Protein AF-A0A5A7TP17-F1 (afdb_monomer)

Sequence (148 aa):
MGGSTTPPPPPSPPHSSYSSHFITAFNRLFAAVYAAAILALFYHHILSILRNSSISSSLISLALLVADFILAFMWVAGQSFRMIPVRRREFPEKLKRLAEEDFDFPAVDVFICTTDPDKEPPMSVVNSVLSVGKISVYISDDGGGEVR

Solvent-accessible surface area (backbone atoms only — not comparable to full-atom values): 9272 Å² total; per-residue (Å²): 143,81,83,82,80,74,78,79,78,80,82,76,72,85,60,58,78,57,72,61,63,69,58,50,51,50,49,49,53,54,49,52,55,52,51,52,52,54,51,52,51,50,53,50,32,52,51,50,39,73,69,46,90,48,65,71,61,30,53,52,30,49,53,50,45,51,51,51,50,52,51,50,51,56,49,55,64,54,44,65,67,59,71,63,65,84,43,81,50,85,55,67,70,60,54,50,52,43,58,75,67,73,55,87,56,75,73,48,74,49,75,47,81,48,87,59,74,88,84,57,76,64,66,72,58,48,63,73,56,60,79,63,55,62,66,55,75,49,78,50,75,80,56,91,70,80,89,125

Mean predicted aligned error: 16.0 Å

Secondary structure (DSSP, 8-state):
-----PPPPPPPPS------HHHHHHHHHHHHHHHHHHHHHHHHHHHHHHH---HHHHHHHHHHHHHHHHHHHHHHHHHHHHSS-------HHHHHHHHHTT--PPPEEEEEE-S-TTSS-THHHHHHHGGGS-EEEEEE--------

Foldseek 3Di:
DDDPPDDDDDDDPQKDWDDDPVQLVVLVVVVVVVVVVLVVLLVVLVVQLVPDPDPVSNVVSVVSNVVSVVVVVVVVVVSVCRNDDGDIDGDVVVVVVCQVVVNDDDAAEAEDADQDCPPDPCVVVCVVVVSRDHYHYDYDDPHPDDDD

Organism: Cucumis melo var. makuwa (NCBI:txid1194695)

Radius of gyration: 29.72 Å; Cα contacts (8 Å, |Δi|>4): 90; chains: 1; bounding box: 55×75×82 Å

Structure (mmCIF, N/CA/C/O backbone):
data_AF-A0A5A7TP17-F1
#
_entry.id   AF-A0A5A7TP17-F1
#
loop_
_atom_site.group_PDB
_atom_site.id
_atom_site.type_symbol
_atom_site.label_atom_id
_atom_site.label_alt_id
_atom_site.label_comp_id
_atom_site.label_asym_id
_atom_site.label_entity_id
_atom_site.label_seq_id
_atom_site.pdbx_PDB_ins_code
_atom_site.Cartn_x
_atom_site.Cartn_y
_atom_site.Cartn_z
_atom_site.occupancy
_atom_site.B_iso_or_equiv
_atom_site.auth_seq_id
_atom_site.auth_comp_id
_atom_site.auth_asym_id
_atom_site.auth_atom_id
_atom_site.pdbx_PDB_model_num
ATOM 1 N N . MET A 1 1 ? -20.714 -33.071 54.282 1.00 47.62 1 MET A N 1
ATOM 2 C CA . MET A 1 1 ? -20.865 -31.658 53.870 1.00 47.62 1 MET A CA 1
ATOM 3 C C . MET A 1 1 ? -19.578 -31.246 53.184 1.00 47.62 1 MET A C 1
ATOM 5 O O . MET A 1 1 ? -18.540 -31.279 53.821 1.00 47.62 1 MET A O 1
ATOM 9 N N . GLY A 1 2 ? -19.625 -30.962 51.887 1.00 47.47 2 GLY A N 1
ATOM 10 C CA . GLY A 1 2 ? -18.445 -30.597 51.103 1.00 47.47 2 GLY A CA 1
ATOM 11 C C . GLY A 1 2 ? -18.896 -30.072 49.751 1.00 47.47 2 GLY A C 1
ATOM 12 O O . GLY A 1 2 ? -18.828 -30.786 48.760 1.00 47.47 2 GLY A O 1
ATOM 13 N N . GLY A 1 3 ? -19.479 -28.872 49.745 1.00 49.62 3 GLY A N 1
ATOM 14 C CA . GLY A 1 3 ? -19.865 -28.196 48.512 1.00 49.62 3 GLY A CA 1
ATOM 15 C C . GLY A 1 3 ? -18.608 -27.725 47.795 1.00 49.62 3 GLY A C 1
ATOM 16 O O . GLY A 1 3 ? -17.914 -26.842 48.289 1.00 49.62 3 GLY A O 1
ATOM 17 N N . SER A 1 4 ? -18.295 -28.339 46.657 1.00 48.69 4 SER A N 1
ATOM 18 C CA . SER A 1 4 ? -17.222 -27.898 45.773 1.00 48.69 4 SER A CA 1
ATOM 19 C C . SER A 1 4 ? -17.625 -26.572 45.129 1.00 48.69 4 SER A C 1
ATOM 21 O O . SER A 1 4 ? -18.357 -26.544 44.140 1.00 48.69 4 SER A O 1
ATOM 23 N N . THR A 1 5 ? -17.175 -25.462 45.703 1.00 58.97 5 THR A N 1
ATOM 24 C CA . THR A 1 5 ? -17.287 -24.141 45.087 1.00 58.97 5 THR A CA 1
ATOM 25 C C . THR A 1 5 ? -16.242 -24.030 43.985 1.00 58.97 5 THR A C 1
ATOM 27 O O . THR A 1 5 ? -15.096 -23.655 44.229 1.00 58.97 5 THR A O 1
ATOM 30 N N . THR A 1 6 ? -16.614 -24.403 42.763 1.00 62.69 6 THR A N 1
ATOM 31 C CA . THR A 1 6 ? -15.850 -24.025 41.572 1.00 62.69 6 THR A CA 1
ATOM 32 C C . THR A 1 6 ? -15.910 -22.504 41.417 1.00 62.69 6 THR A C 1
ATOM 34 O O . THR A 1 6 ? -17.017 -21.956 41.425 1.00 62.69 6 THR A O 1
ATOM 37 N N . PRO A 1 7 ? -14.766 -21.807 41.298 1.00 68.19 7 PRO A N 1
ATOM 38 C CA . PRO A 1 7 ? -14.763 -20.371 41.057 1.00 68.19 7 PRO A CA 1
ATOM 39 C C . PRO A 1 7 ? -15.434 -20.056 39.709 1.00 68.19 7 PRO A C 1
ATOM 41 O O . PRO A 1 7 ? -15.361 -20.873 38.784 1.00 68.19 7 PRO A O 1
ATOM 44 N N . PRO A 1 8 ? -16.104 -18.896 39.585 1.00 72.50 8 PRO A N 1
ATOM 45 C CA . PRO A 1 8 ? -16.743 -18.494 38.341 1.00 72.50 8 PRO A CA 1
ATOM 46 C C . PRO A 1 8 ? -15.702 -18.375 37.215 1.00 72.50 8 PRO A C 1
ATOM 48 O O . PRO A 1 8 ? -14.557 -17.986 37.470 1.00 72.50 8 PRO A O 1
ATOM 51 N N . PRO A 1 9 ? -16.073 -18.715 35.967 1.00 72.44 9 PRO A N 1
ATOM 52 C CA . PRO A 1 9 ? -15.170 -18.588 34.834 1.00 72.44 9 PRO A CA 1
ATOM 53 C C . PRO A 1 9 ? -14.737 -17.124 34.654 1.00 72.44 9 PRO A C 1
ATOM 55 O O . PRO A 1 9 ? -15.528 -16.212 34.913 1.00 72.44 9 PRO A O 1
ATOM 58 N N . PRO A 1 10 ? -13.494 -16.880 34.202 1.00 74.50 10 PRO A N 1
ATOM 59 C CA . PRO A 1 10 ? -13.001 -15.529 33.982 1.00 74.50 10 PRO A CA 1
ATOM 60 C C . PRO A 1 10 ? -13.874 -14.786 32.955 1.00 74.50 10 PRO A C 1
ATOM 62 O O . PRO A 1 10 ? -14.354 -15.400 31.994 1.00 74.50 10 PRO A O 1
ATOM 65 N N . PRO A 1 11 ? -14.081 -13.467 33.126 1.00 67.44 11 PRO A N 1
ATOM 66 C CA . PRO A 1 11 ? -14.913 -12.680 32.228 1.00 67.44 11 PRO A CA 1
ATOM 67 C C . PRO A 1 11 ? -14.342 -12.696 30.806 1.00 67.44 11 PRO A C 1
ATOM 69 O O . PRO A 1 11 ? -13.157 -12.450 30.579 1.00 67.44 11 PRO A O 1
ATOM 72 N N . SER A 1 12 ? -15.205 -12.988 29.829 1.00 61.91 12 SER A N 1
ATOM 73 C CA . SER A 1 12 ? -14.848 -12.943 28.409 1.00 61.91 12 SER A CA 1
ATOM 74 C C . SER A 1 12 ? -14.383 -11.532 28.023 1.00 61.91 12 SER A C 1
ATOM 76 O O . SER A 1 12 ? -15.042 -10.576 28.445 1.00 61.91 12 SER A O 1
ATOM 78 N N . PRO A 1 13 ? -13.335 -11.375 27.193 1.00 60.53 13 PRO A N 1
ATOM 79 C CA . PRO A 1 13 ? -12.862 -10.059 26.786 1.00 60.53 13 PRO A CA 1
ATOM 80 C C . PRO A 1 13 ? -14.002 -9.237 26.152 1.00 60.53 13 PRO A C 1
ATOM 82 O O . PRO A 1 13 ? -14.809 -9.788 25.394 1.00 60.53 13 PRO A O 1
ATOM 85 N N . PRO A 1 14 ? -14.080 -7.922 26.435 1.00 56.94 14 PRO A N 1
ATOM 86 C CA . PRO A 1 14 ? -15.157 -7.051 25.951 1.00 56.94 14 PRO A CA 1
ATOM 87 C C . PRO A 1 14 ? -15.147 -6.880 24.427 1.00 56.94 14 PRO A C 1
ATOM 89 O O . PRO A 1 14 ? -16.126 -6.428 23.841 1.00 56.94 14 PRO A O 1
ATOM 92 N N . HIS A 1 15 ? -14.055 -7.277 23.776 1.00 55.62 15 HIS A N 1
ATOM 93 C CA . HIS A 1 15 ? -13.870 -7.189 22.344 1.00 55.62 15 HIS A CA 1
ATOM 94 C C . HIS A 1 15 ? -13.318 -8.512 21.803 1.00 55.62 15 HIS A C 1
ATOM 96 O O . HIS A 1 15 ? -12.287 -9.002 22.266 1.00 55.62 15 HIS A O 1
ATOM 102 N N . SER A 1 16 ? -13.978 -9.079 20.792 1.00 57.25 16 SER A N 1
ATOM 103 C CA . SER A 1 16 ? -13.467 -10.233 20.050 1.00 57.25 16 SER A CA 1
ATOM 104 C C . SER A 1 16 ? -12.968 -9.765 18.687 1.00 57.25 16 SER A C 1
ATOM 106 O O . SER A 1 16 ? -13.758 -9.368 17.828 1.00 57.25 16 SER A O 1
ATOM 108 N N . SER A 1 17 ? -11.657 -9.814 18.476 1.00 57.38 17 SER A N 1
ATOM 109 C CA . SER A 1 17 ? -11.066 -9.592 17.157 1.00 57.38 17 SER A CA 1
ATOM 110 C C . SER A 1 17 ? -11.227 -10.865 16.326 1.00 57.38 17 SER A C 1
ATOM 112 O O . SER A 1 17 ? -10.732 -11.917 16.720 1.00 57.38 17 SER A O 1
ATOM 114 N N . TYR A 1 18 ? -11.905 -10.786 15.180 1.00 62.81 18 TYR A N 1
ATOM 115 C CA . TYR A 1 18 ? -12.009 -11.906 14.239 1.00 62.81 18 TYR A CA 1
ATOM 116 C C . TYR A 1 18 ? -11.288 -11.561 12.938 1.00 62.81 18 TYR A C 1
ATOM 118 O O . TYR A 1 18 ? -11.583 -10.547 12.302 1.00 62.81 18 TYR A O 1
ATOM 126 N N . SER A 1 19 ? -10.358 -12.420 12.521 1.00 62.66 19 SER A N 1
ATOM 127 C CA . SER A 1 19 ? -9.747 -12.337 11.197 1.00 62.66 19 SER A CA 1
ATOM 128 C C . SER A 1 19 ? -10.501 -13.260 10.246 1.00 62.66 19 SER A C 1
ATOM 130 O O . SER A 1 19 ? -10.605 -14.463 10.472 1.00 62.66 19 SER A O 1
ATOM 132 N N . SER A 1 20 ? -11.046 -12.702 9.169 1.00 69.25 20 SER A N 1
ATOM 133 C CA . SER A 1 20 ? -11.719 -13.494 8.141 1.00 69.25 20 SER A CA 1
ATOM 134 C C . SER A 1 20 ? -10.679 -14.221 7.291 1.00 69.25 20 SER A C 1
ATOM 136 O O . SER A 1 20 ? -10.156 -13.642 6.337 1.00 69.25 20 SER A O 1
ATOM 138 N N . HIS A 1 21 ? -10.412 -15.493 7.602 1.00 71.06 21 HIS A N 1
ATOM 139 C CA . HIS A 1 21 ? -9.412 -16.324 6.916 1.00 71.06 21 HIS A CA 1
ATOM 140 C C . HIS A 1 21 ? -9.537 -16.303 5.380 1.00 71.06 21 HIS A C 1
ATOM 142 O O . HIS A 1 21 ? -8.521 -16.234 4.691 1.00 71.06 21 HIS A O 1
ATOM 148 N N . PHE A 1 22 ? -10.761 -16.265 4.838 1.00 73.69 22 PHE A N 1
ATOM 149 C CA . PHE A 1 22 ? -11.015 -16.181 3.392 1.00 73.69 22 PHE A CA 1
ATOM 150 C C . PHE A 1 22 ? -10.488 -14.897 2.739 1.00 73.69 22 PHE A C 1
ATOM 152 O O . PHE A 1 22 ? -9.932 -14.937 1.646 1.00 73.69 22 PHE A O 1
ATOM 159 N N . ILE A 1 23 ? -10.624 -13.755 3.414 1.00 75.50 23 ILE A N 1
ATOM 160 C CA . ILE A 1 23 ? -10.206 -12.453 2.873 1.00 75.50 23 ILE A CA 1
ATOM 161 C C . ILE A 1 23 ? -8.691 -12.340 2.933 1.00 75.50 23 ILE A C 1
ATOM 163 O O . ILE A 1 23 ? -8.060 -11.883 1.986 1.00 75.50 23 ILE A O 1
ATOM 167 N N . THR A 1 24 ? -8.099 -12.831 4.018 1.00 78.69 24 THR A N 1
ATOM 168 C CA . THR A 1 24 ? -6.648 -12.903 4.157 1.00 78.69 24 THR A CA 1
ATOM 169 C C . THR A 1 24 ? -6.037 -13.821 3.095 1.00 78.69 24 THR A C 1
ATOM 171 O O . THR A 1 24 ? -5.023 -13.468 2.500 1.00 78.69 24 THR A O 1
ATOM 174 N N . ALA A 1 25 ? -6.654 -14.973 2.807 1.00 82.50 25 ALA A N 1
ATOM 175 C CA . ALA A 1 25 ? -6.198 -15.881 1.755 1.00 82.50 25 ALA A CA 1
ATOM 176 C C . ALA A 1 25 ? -6.309 -15.252 0.356 1.00 82.50 25 ALA A C 1
ATOM 178 O O . ALA A 1 25 ? -5.351 -15.303 -0.414 1.00 82.50 25 ALA A O 1
ATOM 179 N N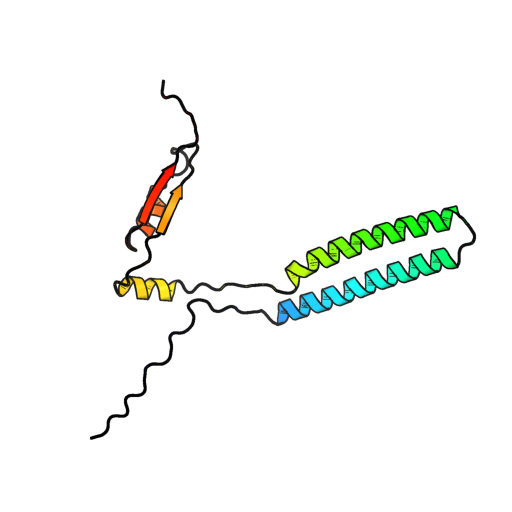 . PHE A 1 26 ? -7.435 -14.599 0.052 1.00 85.19 26 PHE A N 1
ATOM 180 C CA . PHE A 1 26 ? -7.630 -13.896 -1.216 1.00 85.19 26 PHE A CA 1
ATOM 181 C C . PHE A 1 26 ? -6.618 -12.757 -1.407 1.00 85.19 26 PHE A C 1
ATOM 183 O O . PHE A 1 26 ? -5.964 -12.686 -2.446 1.00 85.19 26 PHE A O 1
ATOM 190 N N . ASN A 1 27 ? -6.413 -11.921 -0.384 1.00 85.50 27 ASN A N 1
ATOM 191 C CA . ASN A 1 27 ? -5.429 -10.836 -0.420 1.00 85.50 27 ASN A CA 1
ATOM 192 C C . ASN A 1 27 ? -4.006 -11.366 -0.643 1.00 85.50 27 ASN A C 1
ATOM 194 O O . ASN A 1 27 ? -3.248 -10.770 -1.402 1.00 85.50 27 ASN A O 1
ATOM 198 N N . ARG A 1 28 ? -3.651 -12.507 -0.038 1.00 86.62 28 ARG A N 1
ATOM 199 C CA . ARG A 1 28 ? -2.345 -13.157 -0.238 1.00 86.62 28 ARG A CA 1
ATOM 200 C C . ARG A 1 28 ? -2.167 -13.698 -1.654 1.00 86.62 28 ARG A C 1
ATOM 202 O O . ARG A 1 28 ? -1.100 -13.511 -2.230 1.00 86.62 28 ARG A O 1
ATOM 209 N N . LEU A 1 29 ? -3.190 -14.341 -2.220 1.00 90.19 29 LEU A N 1
ATOM 210 C CA . LEU A 1 29 ? -3.146 -14.827 -3.601 1.00 90.19 29 LEU A CA 1
ATOM 211 C C . LEU A 1 29 ? -2.995 -13.660 -4.580 1.00 90.19 29 LEU A C 1
ATOM 213 O O . LEU A 1 29 ? -2.115 -13.676 -5.436 1.00 90.19 29 LEU A O 1
ATOM 217 N N . PHE A 1 30 ? -3.816 -12.624 -4.409 1.00 88.94 30 PHE A N 1
ATOM 218 C CA . PHE A 1 30 ? -3.725 -11.396 -5.190 1.00 88.94 30 PHE A CA 1
ATOM 219 C C . PHE A 1 30 ? -2.330 -10.772 -5.076 1.00 88.94 30 PHE A C 1
ATOM 221 O O . PHE A 1 30 ? -1.735 -10.393 -6.084 1.00 88.94 30 PHE A O 1
ATOM 228 N N . ALA A 1 31 ? -1.770 -10.732 -3.863 1.00 90.81 31 ALA A N 1
ATOM 229 C CA . ALA A 1 31 ? -0.437 -10.202 -3.641 1.00 90.81 31 ALA A CA 1
ATOM 230 C C . ALA A 1 31 ? 0.648 -11.002 -4.380 1.00 90.81 31 ALA A C 1
ATOM 232 O O . ALA A 1 31 ? 1.529 -10.409 -5.000 1.00 90.81 31 ALA A O 1
ATOM 233 N N . ALA A 1 32 ? 0.559 -12.335 -4.370 1.00 91.69 32 ALA A N 1
ATOM 234 C CA . ALA A 1 32 ? 1.499 -13.208 -5.068 1.00 91.69 32 ALA A CA 1
ATOM 235 C C . ALA A 1 32 ? 1.458 -13.015 -6.594 1.00 91.69 32 ALA A C 1
ATOM 237 O O . ALA A 1 32 ? 2.508 -12.932 -7.229 1.00 91.69 32 ALA A O 1
ATOM 238 N N . VAL A 1 33 ? 0.262 -12.889 -7.178 1.00 94.19 33 VAL A N 1
ATOM 239 C CA . VAL A 1 33 ? 0.095 -12.644 -8.622 1.00 94.19 33 VAL A CA 1
ATOM 240 C C . VAL A 1 33 ? 0.715 -11.306 -9.027 1.00 94.19 33 VAL A C 1
ATOM 242 O O . VAL A 1 33 ? 1.470 -11.244 -9.996 1.00 94.19 33 VAL A O 1
ATOM 245 N N . TYR A 1 34 ? 0.451 -10.243 -8.264 1.00 92.25 34 TYR A N 1
ATOM 246 C CA . TYR A 1 34 ? 1.040 -8.928 -8.528 1.00 92.25 34 TYR A CA 1
ATOM 247 C C . TYR A 1 34 ? 2.563 -8.927 -8.376 1.00 92.25 34 TYR A C 1
ATOM 249 O O . TYR A 1 34 ? 3.259 -8.364 -9.218 1.00 92.25 34 TYR A O 1
ATOM 257 N N . ALA A 1 35 ? 3.091 -9.594 -7.348 1.00 92.88 35 ALA A N 1
ATOM 258 C CA . ALA A 1 35 ? 4.532 -9.730 -7.164 1.00 92.88 35 ALA A CA 1
ATOM 259 C C . ALA A 1 35 ? 5.190 -10.455 -8.351 1.00 92.88 35 ALA A C 1
ATOM 261 O O . ALA A 1 35 ? 6.221 -10.006 -8.848 1.00 92.88 35 ALA A O 1
ATOM 262 N N . ALA A 1 36 ? 4.574 -11.530 -8.852 1.00 95.31 36 ALA A N 1
ATOM 263 C CA . ALA A 1 36 ? 5.063 -12.246 -10.028 1.00 95.31 36 ALA A CA 1
ATOM 264 C C . ALA A 1 36 ? 5.060 -11.365 -11.291 1.00 95.31 36 ALA A C 1
ATOM 266 O O . ALA A 1 36 ? 6.026 -11.390 -12.053 1.00 95.31 36 ALA A O 1
ATOM 267 N N . ALA A 1 37 ? 4.019 -10.550 -11.490 1.00 94.56 37 ALA A N 1
ATOM 268 C CA . ALA A 1 37 ? 3.940 -9.619 -12.616 1.00 94.56 37 ALA A CA 1
ATOM 269 C C . ALA A 1 37 ? 5.054 -8.556 -12.569 1.00 94.56 37 ALA A C 1
ATOM 271 O O . ALA A 1 37 ? 5.736 -8.338 -13.568 1.00 94.56 37 ALA A O 1
ATOM 272 N N . ILE A 1 38 ? 5.291 -7.950 -11.400 1.00 93.81 38 ILE A N 1
ATOM 273 C CA . ILE A 1 38 ? 6.365 -6.964 -11.198 1.00 93.81 38 ILE A CA 1
ATOM 274 C C . ILE A 1 38 ? 7.745 -7.597 -11.448 1.00 93.81 38 ILE A C 1
ATOM 276 O O . ILE A 1 38 ? 8.585 -7.009 -12.127 1.00 93.81 38 ILE A O 1
ATOM 280 N N . LEU A 1 39 ? 7.982 -8.819 -10.955 1.00 94.38 39 LEU A N 1
ATOM 281 C CA . LEU A 1 39 ? 9.238 -9.540 -11.195 1.00 94.38 39 LEU A CA 1
ATOM 282 C C . LEU A 1 39 ? 9.461 -9.847 -12.681 1.00 94.38 39 LEU A C 1
ATOM 284 O O . LEU A 1 39 ? 10.585 -9.722 -13.168 1.00 94.38 39 LEU A O 1
ATOM 288 N N . ALA A 1 40 ? 8.406 -10.219 -13.410 1.00 95.38 40 ALA A N 1
ATOM 289 C CA . ALA A 1 40 ? 8.484 -10.453 -14.849 1.00 95.38 40 ALA A CA 1
ATOM 290 C C . ALA A 1 40 ? 8.836 -9.171 -15.623 1.00 95.38 40 ALA A C 1
ATOM 292 O O . ALA A 1 40 ? 9.660 -9.225 -16.538 1.00 95.38 40 ALA A O 1
ATOM 293 N N . LEU A 1 41 ? 8.272 -8.021 -15.229 1.00 93.31 41 LEU A N 1
ATOM 294 C CA . LEU A 1 41 ? 8.617 -6.716 -15.802 1.00 93.31 41 LEU A CA 1
ATOM 295 C C . LEU A 1 41 ? 10.088 -6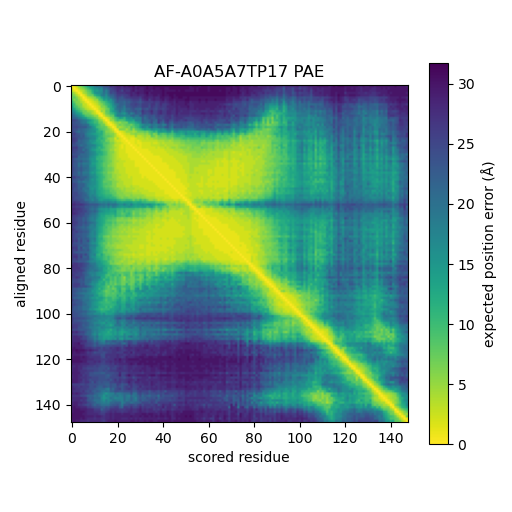.375 -15.553 1.00 93.31 41 LEU A C 1
ATOM 297 O O . LEU A 1 41 ? 10.818 -6.108 -16.508 1.00 93.31 41 LEU A O 1
ATOM 301 N N . PHE A 1 42 ? 10.570 -6.490 -14.310 1.00 94.00 42 PHE A N 1
ATOM 302 C CA . PHE A 1 42 ? 11.987 -6.258 -14.014 1.00 94.00 42 PHE A CA 1
ATOM 303 C C . PHE A 1 42 ? 12.905 -7.165 -14.823 1.00 94.00 42 PHE A C 1
ATOM 305 O O . PHE A 1 42 ? 13.877 -6.687 -15.407 1.00 94.00 42 PHE A O 1
ATOM 312 N N . TYR A 1 43 ? 12.590 -8.459 -14.902 1.00 94.31 43 TYR A N 1
ATOM 313 C CA . TYR A 1 43 ? 13.374 -9.402 -15.691 1.00 94.31 43 TYR A CA 1
ATOM 314 C C . TYR A 1 43 ? 13.433 -8.991 -17.168 1.00 94.31 43 TYR A C 1
ATOM 316 O O . TYR A 1 43 ? 14.512 -8.965 -17.763 1.00 94.31 43 TYR A O 1
ATOM 324 N N . HIS A 1 44 ? 12.293 -8.610 -17.748 1.00 93.44 44 HIS A N 1
ATOM 325 C CA . HIS A 1 44 ? 12.218 -8.154 -19.131 1.00 93.44 44 HIS A CA 1
ATOM 326 C C . HIS A 1 44 ? 13.036 -6.874 -19.367 1.00 93.44 44 HIS A C 1
ATOM 328 O O . HIS A 1 44 ? 13.795 -6.801 -20.335 1.00 93.44 44 HIS A O 1
ATOM 334 N N . HIS A 1 45 ? 12.938 -5.882 -18.477 1.00 92.00 45 HIS A N 1
ATOM 335 C CA . HIS A 1 45 ? 13.685 -4.629 -18.601 1.00 92.00 45 HIS A CA 1
ATOM 336 C C . HIS A 1 45 ? 15.193 -4.826 -18.424 1.00 92.00 45 HIS A C 1
ATOM 338 O O . HIS A 1 45 ? 15.967 -4.287 -19.215 1.00 92.00 45 HIS A O 1
ATOM 344 N N . ILE A 1 46 ? 15.622 -5.661 -17.474 1.00 90.88 46 ILE A N 1
ATOM 345 C CA . ILE A 1 46 ? 17.036 -6.017 -17.289 1.00 90.88 46 ILE A CA 1
ATOM 346 C C . ILE A 1 46 ? 17.575 -6.732 -18.532 1.00 90.88 46 ILE A C 1
ATOM 348 O O . ILE A 1 46 ? 18.639 -6.378 -19.040 1.00 90.88 46 ILE A O 1
ATOM 352 N N . LEU A 1 47 ? 16.830 -7.702 -19.071 1.00 91.50 47 LEU A N 1
ATOM 353 C CA . LEU A 1 47 ? 17.235 -8.418 -20.279 1.00 91.50 47 LEU A CA 1
ATOM 354 C C . LEU A 1 47 ? 17.294 -7.492 -21.504 1.00 91.50 47 LEU A C 1
ATOM 356 O O . LEU A 1 47 ? 18.207 -7.609 -22.319 1.00 91.50 47 LEU A O 1
ATOM 360 N N . SER A 1 48 ? 16.349 -6.555 -21.622 1.00 89.38 48 SER A N 1
ATOM 361 C CA . SER A 1 48 ? 16.341 -5.528 -22.670 1.00 89.38 48 SER A CA 1
ATOM 362 C C . SER A 1 48 ? 17.598 -4.654 -22.605 1.00 89.38 48 SER A C 1
ATOM 364 O O . SER A 1 48 ? 18.250 -4.452 -23.628 1.00 89.38 48 SER A O 1
ATOM 366 N N . ILE A 1 49 ? 17.993 -4.212 -21.405 1.00 89.00 49 ILE A N 1
ATOM 367 C CA . ILE A 1 49 ? 19.214 -3.420 -21.182 1.00 89.00 49 ILE A CA 1
ATOM 368 C C . ILE A 1 49 ? 20.471 -4.218 -21.555 1.00 89.00 49 ILE A C 1
ATOM 370 O O . ILE A 1 49 ? 21.366 -3.675 -22.194 1.00 89.00 49 ILE A O 1
ATOM 374 N N . LEU A 1 50 ? 20.536 -5.502 -21.188 1.00 88.38 50 LEU A N 1
ATOM 375 C CA . LEU A 1 50 ? 21.699 -6.358 -21.457 1.00 88.38 50 LEU A CA 1
ATOM 376 C C . LEU A 1 50 ? 21.849 -6.732 -22.938 1.00 88.38 50 LEU A C 1
ATOM 378 O O . LEU A 1 50 ? 22.968 -6.912 -23.413 1.00 88.38 50 LEU A O 1
ATOM 382 N N . ARG A 1 51 ? 20.736 -6.891 -23.664 1.00 89.12 51 ARG A N 1
ATOM 383 C CA . ARG A 1 51 ? 20.745 -7.367 -25.056 1.00 89.12 51 ARG A CA 1
ATOM 384 C C . ARG A 1 51 ? 20.872 -6.242 -26.081 1.00 89.12 51 ARG A C 1
ATOM 386 O O . ARG A 1 51 ? 21.358 -6.495 -27.181 1.00 89.12 51 ARG A O 1
ATOM 393 N N . ASN A 1 52 ? 20.430 -5.023 -25.766 1.00 84.69 52 ASN A N 1
ATOM 394 C CA . ASN A 1 52 ? 20.481 -3.919 -26.722 1.00 84.69 52 ASN A CA 1
ATOM 395 C C . ASN A 1 52 ? 21.808 -3.161 -26.690 1.00 84.69 52 ASN A C 1
ATOM 397 O O . ASN A 1 52 ? 22.221 -2.629 -25.667 1.00 84.69 52 ASN A O 1
ATOM 401 N N . SER A 1 53 ? 22.421 -3.008 -27.864 1.00 77.62 53 SER A N 1
ATOM 402 C CA . SER A 1 53 ? 23.639 -2.204 -28.047 1.00 77.62 53 SER A CA 1
ATOM 403 C C . SER A 1 53 ? 23.363 -0.710 -28.270 1.00 77.62 53 SER A C 1
ATOM 405 O O . SER A 1 53 ? 24.295 0.087 -28.314 1.00 77.62 53 SER A O 1
ATOM 407 N N . SER A 1 54 ? 22.096 -0.312 -28.435 1.00 89.69 54 SER A N 1
ATOM 408 C CA . SER A 1 54 ? 21.716 1.088 -28.653 1.00 89.69 54 SER A CA 1
ATOM 409 C C . SER A 1 54 ? 21.477 1.821 -27.334 1.00 89.69 54 SER A C 1
ATOM 411 O O . SER A 1 54 ? 20.625 1.424 -26.533 1.00 89.69 54 SER A O 1
ATOM 413 N N . ILE A 1 55 ? 22.178 2.943 -27.152 1.00 86.38 55 ILE A N 1
ATOM 414 C CA . ILE A 1 55 ? 22.084 3.804 -25.965 1.00 86.38 55 ILE A CA 1
ATOM 415 C C . ILE A 1 55 ? 20.647 4.297 -25.763 1.00 86.38 55 ILE A C 1
ATOM 417 O O . ILE A 1 55 ? 20.129 4.217 -24.654 1.00 86.38 55 ILE A O 1
ATOM 421 N N . SER A 1 56 ? 19.960 4.739 -26.822 1.00 88.94 56 SER A N 1
ATOM 422 C CA . SER A 1 56 ? 18.590 5.264 -26.714 1.00 88.94 56 SER A CA 1
ATOM 423 C C . SER A 1 56 ? 17.609 4.227 -26.167 1.00 88.94 56 SER A C 1
ATOM 425 O O . SER A 1 56 ? 16.790 4.540 -25.308 1.00 88.94 56 SER A O 1
ATOM 427 N N . SER A 1 57 ? 17.706 2.975 -26.619 1.00 87.94 57 SER A N 1
ATOM 428 C CA . SER A 1 57 ? 16.823 1.914 -26.129 1.00 87.94 57 SER A CA 1
ATOM 429 C C . SER A 1 57 ? 17.181 1.456 -24.712 1.00 87.94 57 SER A C 1
ATOM 431 O O . SER A 1 57 ? 16.285 1.129 -23.928 1.00 87.94 57 SER A O 1
ATOM 433 N N . SER A 1 58 ? 18.470 1.492 -24.363 1.00 87.62 58 SER A N 1
ATOM 434 C CA . SER A 1 58 ? 18.931 1.257 -22.994 1.00 87.62 58 SER A CA 1
ATOM 435 C C . SER A 1 58 ? 18.391 2.323 -22.031 1.00 87.62 58 SER A C 1
ATOM 437 O O . SER A 1 58 ? 17.830 1.975 -20.996 1.00 87.62 58 SER A O 1
ATOM 439 N N . LEU A 1 59 ? 18.424 3.607 -22.414 1.00 90.69 59 LEU A N 1
ATOM 440 C CA . LEU A 1 59 ? 17.862 4.711 -21.623 1.00 90.69 59 LEU A CA 1
ATOM 441 C C . LEU A 1 59 ? 16.348 4.581 -21.415 1.00 90.69 59 LEU A C 1
ATOM 443 O O . LEU A 1 59 ? 15.866 4.789 -20.304 1.00 90.69 59 LEU A O 1
ATOM 447 N N . ILE A 1 60 ? 15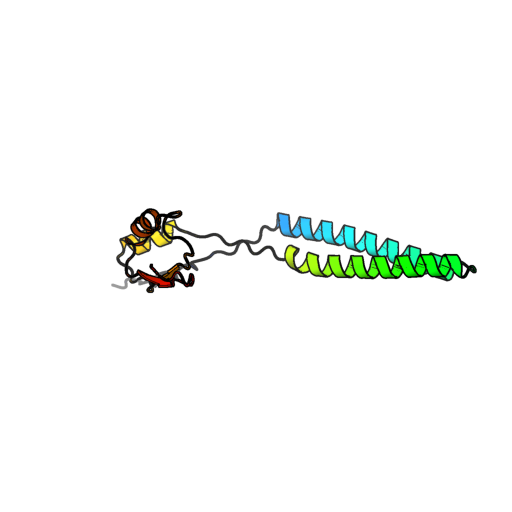.597 4.197 -22.453 1.00 91.38 60 ILE A N 1
ATOM 448 C CA . ILE A 1 60 ? 14.152 3.944 -22.334 1.00 91.38 60 ILE A CA 1
ATOM 449 C C . ILE A 1 60 ? 13.893 2.773 -21.379 1.00 91.38 60 ILE A C 1
ATOM 451 O O . ILE A 1 60 ? 13.052 2.873 -20.489 1.00 91.38 60 ILE A O 1
ATOM 455 N N . SER A 1 61 ? 14.637 1.675 -21.527 1.00 91.94 61 SER A N 1
ATOM 456 C CA . SER A 1 61 ? 14.491 0.501 -20.658 1.00 91.94 61 SER A CA 1
ATOM 457 C C . SER A 1 61 ? 14.861 0.818 -19.205 1.00 91.94 61 SER A C 1
ATOM 459 O O . SER A 1 61 ? 14.206 0.322 -18.294 1.00 91.94 61 SER A O 1
ATOM 461 N N . LEU A 1 62 ? 15.857 1.681 -18.982 1.00 91.38 62 LEU A N 1
ATOM 462 C CA . LEU A 1 62 ? 16.247 2.170 -17.661 1.00 91.38 62 LEU A CA 1
ATOM 463 C C . LEU A 1 62 ? 15.157 3.049 -17.036 1.00 91.38 62 LEU A C 1
ATOM 465 O O . LEU A 1 62 ? 14.828 2.869 -15.867 1.00 91.38 62 LEU A O 1
ATOM 469 N N . ALA A 1 63 ? 14.573 3.971 -17.804 1.00 94.19 63 ALA A N 1
ATOM 470 C CA . ALA A 1 63 ? 13.478 4.812 -17.327 1.00 94.19 63 ALA A CA 1
ATOM 471 C C . ALA A 1 63 ? 12.250 3.975 -16.929 1.00 94.19 63 ALA A C 1
ATOM 473 O O . ALA A 1 63 ? 11.660 4.217 -15.876 1.00 94.19 63 ALA A O 1
ATOM 474 N N . LEU A 1 64 ? 11.907 2.955 -17.727 1.00 93.94 64 LEU A N 1
ATOM 475 C CA . LEU A 1 64 ? 10.834 2.008 -17.403 1.00 93.94 64 LEU A CA 1
ATOM 476 C C . LEU A 1 64 ? 11.159 1.186 -16.149 1.00 93.94 64 LEU A C 1
ATOM 478 O O . LEU A 1 64 ? 10.315 1.074 -15.270 1.00 93.94 64 LEU A O 1
ATOM 482 N N . LEU A 1 65 ? 12.403 0.721 -15.998 1.00 94.38 65 LEU A N 1
ATOM 483 C CA . LEU A 1 65 ? 12.848 0.002 -14.800 1.00 94.38 65 LEU A CA 1
ATOM 484 C C . LEU A 1 65 ? 12.726 0.856 -13.526 1.00 94.38 65 LEU A C 1
ATOM 486 O O . LEU A 1 65 ? 12.300 0.355 -12.486 1.00 94.38 65 LEU A O 1
ATOM 490 N N . VAL A 1 66 ? 13.063 2.148 -13.596 1.00 94.81 66 VAL A N 1
ATOM 491 C CA . VAL A 1 66 ? 12.883 3.085 -12.473 1.00 94.81 66 VAL A CA 1
ATOM 492 C C . VAL A 1 66 ? 11.398 3.308 -12.175 1.00 94.81 66 VAL A C 1
ATOM 494 O O . VAL A 1 66 ? 11.004 3.313 -11.008 1.00 94.81 66 VAL A O 1
ATOM 497 N N . ALA A 1 67 ? 10.561 3.457 -13.204 1.00 95.19 67 ALA A N 1
ATOM 498 C CA . ALA A 1 67 ? 9.118 3.597 -13.030 1.00 95.19 67 ALA A CA 1
ATOM 499 C C . ALA A 1 67 ? 8.500 2.355 -12.361 1.00 95.19 67 ALA A C 1
ATOM 501 O O . ALA A 1 67 ? 7.746 2.497 -11.396 1.00 95.19 67 ALA A O 1
ATOM 502 N N . ASP A 1 68 ? 8.881 1.151 -12.797 1.00 93.44 68 ASP A N 1
ATOM 503 C CA . ASP A 1 68 ? 8.447 -0.112 -12.193 1.00 93.44 68 ASP A CA 1
ATOM 504 C C . ASP A 1 68 ? 8.928 -0.255 -10.746 1.00 93.44 68 ASP A C 1
ATOM 506 O O . ASP A 1 68 ? 8.199 -0.766 -9.897 1.00 93.44 68 ASP A O 1
ATOM 510 N N . PHE A 1 69 ? 10.123 0.250 -10.421 1.00 94.81 69 PHE A N 1
ATOM 511 C CA . PHE A 1 69 ? 10.628 0.281 -9.047 1.00 94.81 69 PHE A CA 1
ATOM 512 C C . PHE A 1 69 ? 9.771 1.158 -8.133 1.00 94.81 69 PHE A C 1
ATOM 514 O O . PHE A 1 69 ? 9.385 0.732 -7.042 1.00 94.81 69 PHE A O 1
ATOM 521 N N . ILE A 1 70 ? 9.419 2.360 -8.590 1.00 95.69 70 ILE A N 1
ATOM 522 C CA . ILE A 1 70 ? 8.542 3.267 -7.842 1.00 95.69 70 ILE A CA 1
ATOM 523 C C . ILE A 1 70 ? 7.143 2.651 -7.697 1.00 95.69 70 ILE A C 1
ATOM 525 O O . ILE A 1 70 ? 6.572 2.667 -6.605 1.00 95.69 70 ILE A O 1
ATOM 529 N N . LEU A 1 71 ? 6.607 2.052 -8.765 1.00 92.69 71 LEU A N 1
ATOM 530 C CA . LEU A 1 71 ? 5.325 1.347 -8.741 1.00 92.69 71 LEU A CA 1
ATOM 531 C C . LEU A 1 71 ? 5.331 0.194 -7.727 1.00 92.69 71 LEU A C 1
ATOM 533 O O . LEU A 1 71 ? 4.408 0.083 -6.917 1.00 92.69 71 LEU A O 1
ATOM 537 N N . ALA A 1 72 ? 6.380 -0.630 -7.737 1.00 93.81 72 ALA A N 1
ATOM 538 C CA . ALA A 1 72 ? 6.557 -1.730 -6.800 1.00 93.81 72 ALA A CA 1
ATOM 539 C C . ALA A 1 72 ? 6.631 -1.228 -5.354 1.00 93.81 72 ALA A C 1
ATOM 541 O O . ALA A 1 72 ? 5.961 -1.777 -4.482 1.00 93.81 72 ALA A O 1
ATOM 542 N N . PHE A 1 73 ? 7.379 -0.150 -5.101 1.00 92.69 73 PHE A N 1
ATOM 543 C CA . PHE A 1 73 ? 7.478 0.461 -3.778 1.00 92.69 73 PHE A CA 1
ATOM 544 C C . PHE A 1 73 ? 6.120 0.960 -3.265 1.00 92.69 73 PHE A C 1
ATOM 546 O O . PHE A 1 73 ? 5.709 0.601 -2.159 1.00 92.69 73 PHE A O 1
ATOM 553 N N . MET A 1 74 ? 5.385 1.728 -4.079 1.00 92.06 74 MET A N 1
ATOM 554 C CA . MET A 1 74 ? 4.040 2.203 -3.727 1.00 92.06 74 MET A CA 1
ATOM 555 C C . MET A 1 74 ? 3.088 1.036 -3.449 1.00 92.06 74 MET A C 1
ATOM 557 O O . MET A 1 74 ? 2.312 1.070 -2.491 1.00 92.06 74 MET A O 1
ATOM 561 N N . TRP A 1 75 ? 3.163 -0.019 -4.263 1.00 91.06 75 TRP A N 1
ATOM 562 C CA . TRP A 1 75 ? 2.353 -1.214 -4.076 1.00 91.06 75 TRP A CA 1
ATOM 563 C C . TRP A 1 75 ? 2.687 -1.937 -2.766 1.00 91.06 75 TRP A C 1
ATOM 565 O O . TRP A 1 75 ? 1.767 -2.218 -2.002 1.00 91.06 75 TRP A O 1
ATOM 575 N N . VAL A 1 76 ? 3.968 -2.184 -2.457 1.00 89.19 76 VAL A N 1
ATOM 576 C CA . VAL A 1 76 ? 4.395 -2.823 -1.195 1.00 89.19 76 VAL A CA 1
ATOM 577 C C . VAL A 1 76 ? 3.923 -2.009 0.010 1.00 89.19 76 VAL A C 1
ATOM 579 O O . VAL A 1 76 ? 3.347 -2.573 0.942 1.00 89.19 76 VAL A O 1
ATOM 582 N N . ALA A 1 77 ? 4.093 -0.684 -0.027 1.00 88.19 77 ALA A N 1
ATOM 583 C CA . ALA A 1 77 ? 3.618 0.206 1.030 1.00 88.19 77 ALA A CA 1
ATOM 584 C C . ALA A 1 77 ? 2.094 0.087 1.234 1.00 88.19 77 ALA A C 1
ATOM 586 O O . ALA A 1 77 ? 1.619 0.002 2.366 1.00 88.19 77 ALA A O 1
ATOM 587 N N . GLY A 1 78 ? 1.326 -0.003 0.143 1.00 84.56 78 GLY A N 1
ATOM 588 C CA . GLY A 1 78 ? -0.121 -0.220 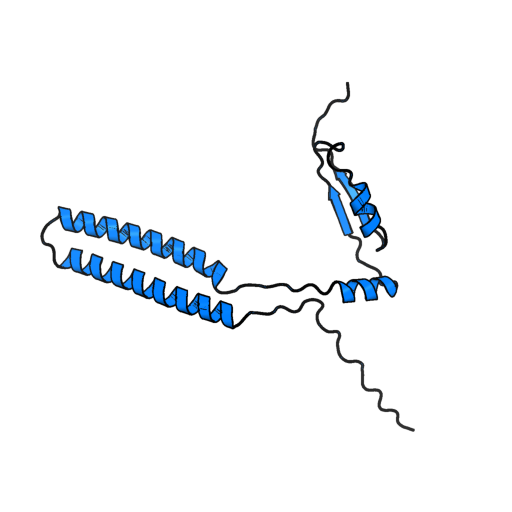0.183 1.00 84.56 78 GLY A CA 1
ATOM 589 C C . GLY A 1 78 ? -0.541 -1.623 0.642 1.00 84.56 78 GLY A C 1
ATOM 590 O O . GLY A 1 78 ? -1.570 -1.766 1.307 1.00 84.56 78 GLY A O 1
ATOM 591 N N . GLN A 1 79 ? 0.235 -2.666 0.324 1.00 83.06 79 GLN A N 1
ATOM 592 C CA . GLN A 1 79 ? -0.059 -4.042 0.742 1.00 83.06 79 GLN A CA 1
ATOM 593 C C . GLN A 1 79 ? 0.020 -4.216 2.258 1.00 83.06 79 GLN A C 1
ATOM 595 O O . GLN A 1 79 ? -0.796 -4.950 2.817 1.00 83.06 79 GLN A O 1
ATOM 600 N N . SER A 1 80 ? 0.919 -3.501 2.941 1.00 74.81 80 SER A N 1
ATOM 601 C CA . SER A 1 80 ? 1.031 -3.529 4.407 1.00 74.81 80 SER A CA 1
ATOM 602 C C . SER A 1 80 ? -0.309 -3.271 5.107 1.00 74.81 80 SER A C 1
ATOM 604 O O . SER A 1 80 ? -0.645 -3.957 6.071 1.00 74.81 80 SER A O 1
ATOM 606 N N . PHE A 1 81 ? -1.137 -2.370 4.568 1.00 72.88 81 PHE A N 1
ATOM 607 C CA . PHE A 1 81 ? -2.466 -2.072 5.114 1.00 72.88 81 PHE A CA 1
ATOM 608 C C . PHE A 1 81 ? -3.521 -3.151 4.816 1.00 72.88 81 PHE A C 1
ATOM 610 O O . PHE A 1 81 ? -4.511 -3.266 5.535 1.00 72.88 81 PHE A O 1
ATOM 617 N N . ARG A 1 82 ? -3.335 -3.959 3.764 1.00 71.94 82 ARG A N 1
ATOM 618 C CA . ARG A 1 82 ? -4.311 -4.974 3.313 1.00 71.94 82 ARG A CA 1
ATOM 619 C C . ARG A 1 82 ? -4.053 -6.366 3.887 1.00 71.94 82 ARG A C 1
ATOM 621 O O . ARG A 1 82 ? -4.963 -7.199 3.900 1.00 71.94 82 ARG A O 1
ATOM 628 N N . MET A 1 83 ? -2.831 -6.630 4.347 1.00 66.81 83 MET A N 1
ATOM 629 C CA . MET A 1 83 ? -2.401 -7.955 4.806 1.00 66.81 83 MET A CA 1
ATOM 630 C C . MET A 1 83 ? -2.939 -8.331 6.193 1.00 66.81 83 MET A C 1
ATOM 632 O O . MET A 1 83 ? -3.041 -9.519 6.499 1.00 66.81 83 MET A O 1
ATOM 636 N N . ILE A 1 84 ? -3.320 -7.349 7.016 1.00 65.88 84 ILE A N 1
ATOM 637 C CA . ILE A 1 84 ? -3.850 -7.573 8.368 1.00 65.88 84 ILE A CA 1
ATOM 638 C C . ILE A 1 84 ? -5.139 -6.758 8.546 1.00 65.88 84 ILE A C 1
ATOM 640 O O . ILE A 1 84 ? -5.126 -5.691 9.161 1.00 65.88 84 ILE A O 1
ATOM 644 N N . PRO A 1 85 ? -6.280 -7.223 8.002 1.00 64.69 85 PRO A N 1
ATOM 645 C CA . PRO A 1 85 ? -7.553 -6.561 8.240 1.00 64.69 85 PRO A CA 1
ATOM 646 C C . PRO A 1 85 ? -7.957 -6.743 9.711 1.00 64.69 85 PRO A C 1
ATOM 648 O O . PRO A 1 85 ? -8.398 -7.820 10.119 1.00 64.69 85 PRO A O 1
ATOM 651 N N . VAL A 1 86 ? -7.817 -5.686 10.514 1.00 67.75 86 VAL A N 1
ATOM 652 C CA . VAL A 1 86 ? -8.310 -5.653 11.897 1.00 67.75 86 VAL A CA 1
ATOM 653 C C . VAL A 1 86 ? -9.800 -5.336 11.860 1.00 67.75 86 VAL A C 1
ATOM 655 O O . VAL A 1 86 ? -10.198 -4.184 11.707 1.00 67.75 86 VAL A O 1
ATOM 658 N N . ARG A 1 87 ? -10.641 -6.364 11.986 1.00 65.50 87 ARG A N 1
ATOM 659 C CA . ARG A 1 87 ? -12.080 -6.170 12.187 1.00 65.50 87 ARG A CA 1
ATOM 660 C C . ARG A 1 87 ? -12.406 -6.181 13.668 1.00 65.50 87 ARG A C 1
ATOM 662 O O . ARG A 1 87 ? -12.057 -7.121 14.384 1.00 65.50 87 ARG A O 1
ATOM 669 N N . ARG A 1 88 ? -13.095 -5.125 14.091 1.00 65.69 88 ARG A N 1
ATOM 670 C CA . ARG A 1 88 ? -13.619 -4.954 15.438 1.00 65.69 88 ARG A CA 1
ATOM 671 C C . ARG A 1 88 ? -15.112 -5.261 15.440 1.00 65.69 88 ARG A C 1
ATOM 673 O O . ARG A 1 88 ? -15.827 -4.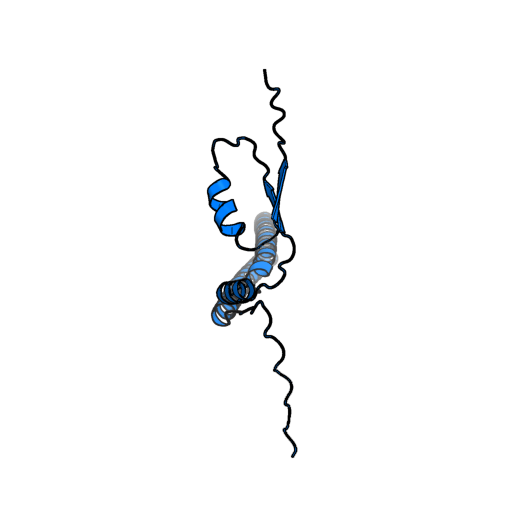826 14.542 1.00 65.69 88 ARG A O 1
ATOM 680 N N . ARG A 1 89 ? -15.561 -6.077 16.391 1.00 63.50 89 ARG A N 1
ATOM 681 C CA . ARG A 1 89 ? -16.981 -6.366 16.633 1.00 63.50 89 ARG A CA 1
ATOM 682 C C . ARG A 1 89 ? -17.293 -5.858 18.030 1.00 63.50 89 ARG A C 1
ATOM 684 O O . ARG A 1 89 ? -16.671 -6.287 18.998 1.00 63.50 89 ARG A O 1
ATOM 691 N N . GLU A 1 90 ? -18.242 -4.942 18.098 1.00 68.44 90 GLU A N 1
ATOM 692 C CA . GLU A 1 90 ? -18.755 -4.385 19.343 1.00 68.44 90 GLU A CA 1
ATOM 693 C C . GLU A 1 90 ? -19.933 -5.236 19.832 1.00 68.44 90 GLU A C 1
ATOM 695 O O . GLU A 1 90 ? -20.700 -5.773 19.028 1.00 68.44 90 GLU A O 1
ATOM 700 N N . PHE A 1 91 ? -20.070 -5.371 21.153 1.00 70.56 91 PHE A N 1
ATOM 701 C CA . PHE A 1 91 ? -21.170 -6.096 21.797 1.00 70.56 91 PHE A CA 1
ATOM 702 C C . PHE A 1 91 ? -22.055 -5.120 22.590 1.00 70.56 91 PHE A C 1
ATOM 704 O O . PHE A 1 91 ? -22.000 -5.115 23.823 1.00 70.56 91 PHE A O 1
ATOM 711 N N . PRO A 1 92 ? -22.885 -4.299 21.919 1.00 67.38 92 PRO A N 1
ATOM 712 C CA . PRO A 1 92 ? -23.702 -3.281 22.585 1.00 67.38 92 PRO A CA 1
ATOM 713 C C . PRO A 1 92 ? -24.708 -3.884 23.576 1.00 67.38 92 PRO A C 1
ATOM 715 O O . PRO A 1 92 ? -25.069 -3.250 24.560 1.00 67.38 92 PRO A O 1
ATOM 718 N N . GLU A 1 93 ? -25.122 -5.136 23.371 1.00 71.12 93 GLU A N 1
ATOM 719 C CA . GLU A 1 93 ? -26.020 -5.858 24.280 1.00 71.12 93 GLU A CA 1
ATOM 720 C C . GLU A 1 93 ? -25.399 -6.114 25.659 1.00 71.12 93 GLU A C 1
ATOM 722 O O . GLU A 1 93 ? -26.103 -6.067 26.664 1.00 71.12 93 GLU A O 1
ATOM 727 N N . LYS A 1 94 ? -24.081 -6.351 25.730 1.00 66.38 94 LYS A N 1
ATOM 728 C CA . LYS A 1 94 ? -23.377 -6.507 27.013 1.00 66.38 94 LYS A CA 1
ATOM 729 C C . LYS A 1 94 ? -23.279 -5.175 27.750 1.00 66.38 94 LYS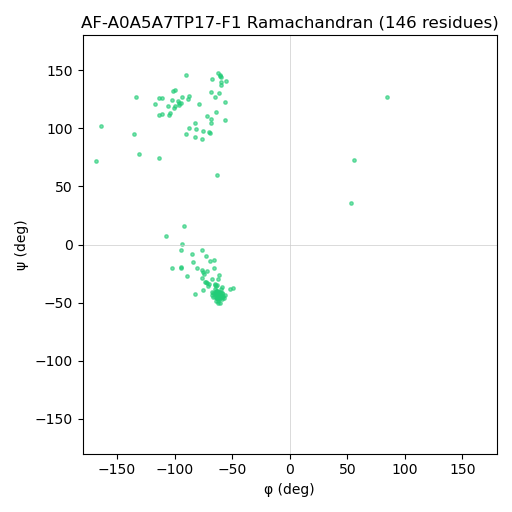 A C 1
ATOM 731 O O . LYS A 1 94 ? -23.401 -5.151 28.967 1.00 66.38 94 LYS A O 1
ATOM 736 N N . LEU A 1 95 ? -23.101 -4.083 27.005 1.00 64.75 95 LEU A N 1
ATOM 737 C CA . LEU A 1 95 ? -23.061 -2.733 27.559 1.00 64.75 95 LEU A CA 1
ATOM 738 C C . LEU A 1 95 ? -24.416 -2.340 28.168 1.00 64.75 95 LEU A C 1
ATOM 740 O O . LEU A 1 95 ? -24.455 -1.802 29.265 1.00 64.75 95 LEU A O 1
ATOM 744 N N . LYS A 1 96 ? -25.523 -2.678 27.488 1.00 65.62 96 LYS A N 1
ATOM 745 C CA . LYS A 1 96 ? -26.886 -2.442 27.993 1.00 65.62 96 LYS A CA 1
ATOM 746 C C . LYS A 1 96 ? -27.173 -3.200 29.287 1.00 65.62 96 LYS A C 1
ATOM 748 O O . LYS A 1 96 ? -27.686 -2.605 30.220 1.00 65.62 96 LYS A O 1
ATOM 753 N N . ARG A 1 97 ? -26.781 -4.476 29.372 1.00 65.38 97 ARG A N 1
ATOM 754 C CA . ARG A 1 97 ? -26.948 -5.273 30.602 1.00 65.38 97 ARG A CA 1
ATOM 755 C C . ARG A 1 97 ? -26.157 -4.700 31.778 1.00 65.38 97 ARG A C 1
ATOM 757 O O . ARG A 1 97 ? -26.683 -4.624 32.874 1.00 65.38 97 ARG A O 1
ATOM 764 N N . LEU A 1 98 ? -24.926 -4.245 31.540 1.00 64.50 98 LEU A N 1
ATOM 765 C CA . LEU A 1 98 ? -24.114 -3.587 32.572 1.00 64.50 98 LEU A CA 1
ATOM 766 C C . LEU A 1 98 ? -24.690 -2.224 32.991 1.00 64.50 98 LEU A C 1
ATOM 768 O O . LEU A 1 98 ? -24.535 -1.830 34.141 1.00 64.50 98 LEU A O 1
ATOM 772 N N . ALA A 1 99 ? -25.377 -1.525 32.082 1.00 62.97 99 ALA A N 1
ATOM 773 C CA . ALA A 1 99 ? -26.108 -0.303 32.407 1.00 62.97 99 ALA A CA 1
ATOM 774 C C . ALA A 1 99 ? -27.388 -0.553 33.211 1.00 62.97 99 ALA A C 1
ATOM 776 O O . ALA A 1 99 ? -27.733 0.263 34.056 1.00 62.97 99 ALA A O 1
ATOM 777 N N . GLU A 1 100 ? -28.063 -1.680 32.990 1.00 65.19 100 GLU A N 1
ATOM 778 C CA . GLU A 1 100 ? -29.203 -2.113 33.809 1.00 65.19 100 GLU A CA 1
ATOM 779 C C . GLU A 1 100 ? -28.774 -2.589 35.213 1.00 65.19 100 GLU A C 1
ATOM 781 O O . GLU A 1 100 ? -29.579 -2.559 36.138 1.00 65.19 100 GLU A O 1
ATOM 786 N N . GLU A 1 101 ? -27.512 -3.000 35.386 1.00 70.00 101 GLU A N 1
ATOM 787 C CA . GLU A 1 101 ? -26.928 -3.472 36.654 1.00 70.00 101 GLU A CA 1
ATOM 788 C C . GLU A 1 101 ? -26.245 -2.356 37.489 1.00 70.00 101 GLU A C 1
ATOM 790 O O . GLU A 1 101 ? -25.481 -2.668 38.403 1.00 70.00 101 GLU A O 1
ATOM 795 N N . ASP A 1 102 ? -26.509 -1.069 37.205 1.00 61.50 102 ASP A N 1
ATOM 796 C CA . ASP A 1 102 ? -25.941 0.107 37.909 1.00 61.50 102 ASP A CA 1
ATOM 797 C C . ASP A 1 102 ? -24.396 0.101 37.997 1.00 61.50 102 ASP A C 1
ATOM 799 O O . ASP A 1 102 ? -23.786 0.535 38.980 1.00 61.50 102 ASP A O 1
ATOM 803 N N . PHE A 1 103 ? -23.721 -0.400 36.958 1.00 62.44 103 PHE A N 1
ATOM 804 C CA . PHE A 1 103 ? -22.261 -0.389 36.907 1.00 62.44 103 PHE A CA 1
ATOM 805 C C . PHE A 1 103 ? -21.735 1.054 36.768 1.00 62.44 103 PHE A C 1
ATOM 807 O O . PHE A 1 103 ? -22.201 1.806 35.911 1.00 62.44 103 PHE A O 1
ATOM 814 N N . ASP A 1 104 ? -20.755 1.454 37.590 1.00 60.84 104 ASP A N 1
ATOM 815 C CA . ASP A 1 104 ? -20.175 2.809 37.562 1.00 60.84 104 ASP A CA 1
ATOM 816 C C . ASP A 1 104 ? -19.351 2.975 36.272 1.00 60.84 104 ASP A C 1
ATOM 818 O O . ASP A 1 104 ? -18.209 2.514 36.163 1.00 60.84 104 ASP A O 1
ATOM 822 N N . PHE A 1 105 ? -19.965 3.566 35.245 1.00 62.94 105 PHE A N 1
ATOM 823 C CA . PHE A 1 105 ? -19.283 3.865 33.992 1.00 62.94 105 PHE A CA 1
ATOM 824 C C . PHE A 1 105 ? -18.214 4.942 34.217 1.00 62.94 105 PHE A C 1
ATOM 826 O O . PHE A 1 105 ? -18.427 5.881 34.992 1.00 62.94 105 PHE A O 1
ATOM 833 N N . PRO A 1 106 ? -17.055 4.842 33.538 1.00 60.91 106 PRO A N 1
ATOM 834 C CA . PRO A 1 106 ? -16.074 5.916 33.561 1.00 60.91 106 PRO A CA 1
ATOM 835 C C . PRO A 1 106 ? -16.715 7.191 33.006 1.00 60.91 106 PRO A C 1
ATOM 837 O O . PRO A 1 106 ? -17.423 7.133 32.001 1.00 60.91 106 PRO A O 1
ATOM 840 N N . ALA A 1 107 ? -16.453 8.329 33.652 1.00 62.38 107 ALA A N 1
ATOM 841 C CA . ALA A 1 107 ? -16.910 9.621 33.160 1.00 62.38 107 ALA A CA 1
ATOM 842 C C . ALA A 1 107 ? -16.395 9.829 31.726 1.00 62.38 107 ALA A C 1
ATOM 844 O O . ALA A 1 107 ? -15.193 9.726 31.472 1.00 62.38 107 ALA A O 1
ATOM 845 N N . VAL A 1 108 ? -17.315 10.054 30.788 1.00 59.78 108 VAL A N 1
ATOM 846 C CA . VAL A 1 108 ? -16.988 10.336 29.387 1.00 59.78 108 VAL A CA 1
ATOM 847 C C . VAL A 1 108 ? -17.142 11.831 29.180 1.00 59.78 108 VAL A C 1
ATOM 849 O O . VAL A 1 108 ? -18.215 12.376 29.423 1.00 59.78 108 VAL A O 1
ATOM 852 N N . ASP A 1 109 ? -16.091 12.484 28.707 1.00 66.38 109 ASP A N 1
ATOM 853 C CA . ASP A 1 109 ? -16.141 13.902 28.375 1.00 66.38 109 ASP A CA 1
ATOM 854 C C . ASP A 1 109 ? -16.392 14.052 26.874 1.00 66.38 109 ASP A C 1
ATOM 856 O O . ASP A 1 109 ? -15.656 13.508 26.046 1.00 66.38 109 ASP A O 1
ATOM 860 N N . VAL A 1 110 ? -17.457 14.768 26.513 1.00 63.25 110 VAL A N 1
ATOM 861 C CA . VAL A 1 110 ? -17.800 15.047 25.112 1.00 63.25 110 VAL A CA 1
ATOM 862 C C . VAL A 1 110 ? -17.419 16.488 24.818 1.00 63.25 110 VAL A C 1
ATOM 864 O O . VAL A 1 110 ? -18.006 17.420 25.370 1.00 63.25 110 VAL A O 1
ATOM 867 N N . PHE A 1 111 ? -16.429 16.663 23.948 1.00 61.56 111 PHE A N 1
ATOM 868 C CA . PHE A 1 111 ? -16.005 17.976 23.481 1.00 61.56 111 PHE A CA 1
ATOM 869 C C . PHE A 1 111 ? -16.676 18.279 22.147 1.00 61.56 111 PHE A C 1
ATOM 871 O O . PHE A 1 111 ? -16.503 17.532 21.181 1.00 61.56 111 PHE A O 1
ATOM 878 N N . ILE A 1 112 ? -17.450 19.360 22.098 1.00 62.03 112 ILE A N 1
ATOM 879 C CA . ILE A 1 112 ? -18.106 19.810 20.871 1.00 62.03 112 ILE A CA 1
ATOM 880 C C . ILE A 1 112 ? -17.445 21.119 20.443 1.00 62.03 112 ILE A C 1
ATOM 882 O O . ILE A 1 112 ? -17.589 22.142 21.112 1.00 62.03 112 ILE A O 1
ATOM 886 N N . CYS A 1 113 ? -16.739 21.077 19.313 1.00 58.56 113 CYS A N 1
ATOM 887 C CA . CYS A 1 113 ? -16.271 22.271 18.616 1.00 58.56 113 CYS A CA 1
ATOM 888 C C . CYS A 1 113 ? -17.356 22.691 17.617 1.00 58.56 113 CYS A C 1
ATOM 890 O O . CYS A 1 113 ? -17.411 22.139 16.518 1.00 58.56 113 CYS A O 1
ATOM 892 N N . THR A 1 114 ? -18.243 23.621 17.974 1.00 56.97 114 THR A N 1
ATOM 893 C CA . THR A 1 114 ? -19.203 24.184 17.008 1.00 56.97 114 THR A CA 1
ATOM 894 C C . THR A 1 114 ? -18.719 25.533 16.503 1.00 56.97 114 THR A C 1
ATOM 896 O O . THR A 1 114 ? -18.391 26.396 17.307 1.00 56.97 114 THR A O 1
ATOM 899 N N . THR A 1 115 ? -18.749 25.749 15.189 1.00 57.72 115 THR A N 1
ATOM 900 C CA . THR A 1 115 ? -18.609 27.090 14.587 1.00 57.72 115 THR A CA 1
ATOM 901 C C . THR A 1 115 ? -19.973 27.743 14.305 1.00 57.72 115 THR A C 1
ATOM 903 O O . THR A 1 115 ? -20.013 28.884 13.860 1.00 57.72 115 THR A O 1
ATOM 906 N N . ASP A 1 116 ? -21.086 27.026 14.528 1.00 53.22 116 ASP A N 1
ATOM 907 C CA . ASP A 1 116 ? -22.460 27.520 14.339 1.00 53.22 116 ASP A CA 1
ATOM 908 C C . ASP A 1 116 ? -23.483 26.592 15.057 1.00 53.22 116 ASP A C 1
ATOM 910 O O . ASP A 1 116 ? -23.757 25.490 14.565 1.00 53.22 116 ASP A O 1
ATOM 914 N N . PRO A 1 117 ? -24.013 26.966 16.239 1.00 53.12 117 PRO A N 1
ATOM 915 C CA . PRO A 1 117 ? -24.882 26.114 17.062 1.00 53.12 117 PRO A CA 1
ATOM 916 C C . PRO A 1 117 ? -26.307 25.922 16.506 1.00 53.12 117 PRO A C 1
ATOM 918 O O . PRO A 1 117 ? -27.034 25.056 16.994 1.00 53.12 117 PRO A O 1
ATOM 921 N N . ASP A 1 118 ? -26.711 26.673 15.477 1.00 54.94 118 ASP A N 1
ATOM 922 C CA . ASP A 1 118 ? -28.081 26.641 14.943 1.00 54.94 118 ASP A CA 1
ATOM 923 C C . ASP A 1 118 ? -28.329 25.513 13.920 1.00 54.94 118 ASP A C 1
ATOM 925 O O . ASP A 1 118 ? -29.479 25.187 13.615 1.00 54.94 118 ASP A O 1
ATOM 929 N N . LYS A 1 119 ? -27.273 24.883 13.381 1.00 52.44 119 LYS A N 1
ATOM 930 C CA . LYS A 1 119 ? -27.399 23.846 12.332 1.00 52.44 119 LYS A CA 1
ATOM 931 C C . LYS A 1 119 ? -27.433 22.408 12.840 1.00 52.44 119 LYS A C 1
ATOM 933 O O . LYS A 1 119 ? -27.914 21.534 12.121 1.00 52.44 119 LYS A O 1
ATOM 938 N N . GLU A 1 120 ? -26.974 22.151 14.059 1.00 44.31 120 GLU A N 1
ATOM 939 C CA . GLU A 1 120 ? -26.926 20.806 14.635 1.00 44.31 120 GLU A CA 1
ATOM 940 C C . GLU A 1 120 ? -27.437 20.852 16.077 1.00 44.31 120 GLU A C 1
ATOM 942 O O . GLU A 1 120 ? -26.653 21.152 16.970 1.00 44.31 120 GLU A O 1
ATOM 947 N N . PRO A 1 121 ? -28.725 20.570 16.361 1.00 47.97 121 PRO A N 1
ATOM 948 C CA . PRO A 1 121 ? -29.202 20.541 17.737 1.00 47.97 121 PRO A CA 1
ATOM 949 C C . PRO A 1 121 ? -28.560 19.343 18.466 1.00 47.97 121 PRO A C 1
ATOM 951 O O . PRO A 1 121 ? -28.979 18.198 18.244 1.00 47.97 121 PRO A O 1
ATOM 954 N N . PRO A 1 122 ? -27.599 19.559 19.392 1.00 52.84 122 PRO A N 1
ATOM 955 C CA . PRO A 1 122 ? -26.894 18.474 20.087 1.00 52.84 122 PRO A CA 1
ATOM 956 C C . PRO A 1 122 ? -27.830 17.724 21.050 1.00 52.84 122 PRO A C 1
ATOM 958 O O . PRO A 1 122 ? -27.551 16.616 21.505 1.00 52.84 122 PRO A O 1
ATOM 961 N N . MET A 1 123 ? -28.987 18.322 21.337 1.00 48.69 123 MET A N 1
ATOM 962 C CA . MET A 1 123 ? -29.963 17.892 22.334 1.00 48.69 123 MET A CA 1
ATOM 963 C C . MET A 1 123 ? -30.581 16.513 22.062 1.00 48.69 123 MET A C 1
ATOM 965 O O . MET A 1 123 ? -30.933 15.814 23.012 1.00 48.69 123 MET A O 1
ATOM 969 N N . SER A 1 124 ? -30.705 16.086 20.798 1.00 48.50 124 SER A N 1
ATOM 970 C CA . SER A 1 124 ? -31.296 14.770 20.481 1.00 48.50 124 SER A CA 1
ATOM 971 C C . SER A 1 124 ? -30.342 13.601 20.763 1.00 48.50 124 SER A C 1
ATOM 973 O O . SER A 1 124 ? -30.783 12.511 21.133 1.00 48.50 124 SER A O 1
ATOM 975 N N . VAL A 1 125 ? -29.031 13.843 20.666 1.00 51.22 125 VAL A N 1
ATOM 976 C CA . VAL A 1 125 ? -27.988 12.856 20.973 1.00 51.22 125 VAL A CA 1
ATOM 977 C C . VAL A 1 125 ? -27.731 12.828 22.477 1.00 51.22 125 VAL A C 1
ATOM 979 O O . VAL A 1 125 ? -27.683 11.759 23.077 1.00 51.22 125 VAL A O 1
ATOM 982 N N . VAL A 1 126 ? -27.678 14.000 23.112 1.00 51.38 126 VAL A N 1
ATOM 983 C CA . VAL A 1 126 ? -27.400 14.149 24.546 1.00 51.38 126 VAL A CA 1
ATOM 984 C C . VAL A 1 126 ? -28.416 13.403 25.421 1.00 51.38 126 VAL A C 1
ATOM 986 O O . VAL A 1 126 ? -28.013 12.771 26.389 1.00 51.38 126 VAL A O 1
ATOM 989 N N . ASN A 1 127 ? -29.703 13.354 25.057 1.00 47.81 127 ASN A N 1
ATOM 990 C CA . ASN A 1 127 ? -30.717 12.659 25.867 1.00 47.81 127 ASN A CA 1
ATOM 991 C C . ASN A 1 127 ? -30.647 11.121 25.782 1.00 47.81 127 ASN A C 1
ATOM 993 O O . ASN A 1 127 ? -31.040 10.435 26.721 1.00 47.81 127 ASN A O 1
ATOM 997 N N . SER A 1 128 ? -30.118 10.570 24.684 1.00 52.06 128 SER A N 1
ATOM 998 C CA . SER A 1 128 ? -29.917 9.116 24.551 1.00 52.06 128 SER A CA 1
ATOM 999 C C . SER A 1 128 ? -28.653 8.636 25.272 1.00 52.06 128 SER A C 1
ATOM 1001 O O . SER A 1 128 ? -28.534 7.455 25.586 1.00 52.06 128 SER A O 1
ATOM 1003 N N . VAL A 1 129 ? -27.717 9.551 25.542 1.00 47.06 129 VAL A N 1
ATOM 1004 C CA . VAL A 1 129 ? -26.451 9.274 26.236 1.00 47.06 129 VAL A CA 1
ATOM 1005 C C . VAL A 1 129 ? -26.500 9.735 27.711 1.00 47.06 129 VAL A C 1
ATOM 1007 O O . VAL A 1 129 ? -25.789 9.205 28.553 1.00 47.06 129 VAL A O 1
ATOM 1010 N N . LEU A 1 130 ? -27.406 10.643 28.093 1.00 47.38 130 LEU A N 1
ATOM 1011 C CA . LEU A 1 130 ? -27.622 11.056 29.490 1.00 47.38 130 LEU A CA 1
ATOM 1012 C C . LEU A 1 130 ? -28.180 9.947 30.392 1.00 47.38 130 LEU A C 1
ATOM 1014 O O . LEU A 1 130 ? -28.033 10.037 31.609 1.00 47.38 130 LEU A O 1
ATOM 1018 N N . SER A 1 131 ? -28.794 8.897 29.837 1.00 51.69 131 SER A N 1
ATOM 1019 C CA . SER A 1 131 ? -29.332 7.803 30.656 1.00 51.69 131 SER A CA 1
ATOM 1020 C C . SER A 1 131 ? -28.262 6.843 31.198 1.00 51.69 131 SER A C 1
ATOM 1022 O O . SER A 1 131 ? -28.622 5.936 31.939 1.00 51.69 131 SER A O 1
ATOM 1024 N N . VAL A 1 132 ? -26.981 6.995 30.823 1.00 53.72 132 VAL A N 1
ATOM 1025 C CA . VAL A 1 132 ? -25.884 6.081 31.223 1.00 53.72 132 VAL A CA 1
ATOM 1026 C C . VAL A 1 132 ? -24.912 6.658 32.259 1.00 53.72 132 VAL A C 1
ATOM 1028 O O . VAL A 1 132 ? -23.950 5.997 32.630 1.00 53.72 132 VAL A O 1
ATOM 1031 N N . GLY A 1 133 ? -25.211 7.835 32.817 1.00 52.31 133 GLY A N 1
ATOM 1032 C CA . GLY A 1 133 ? -24.514 8.355 33.994 1.00 52.31 133 GLY A CA 1
ATOM 1033 C C . GLY A 1 133 ? -23.205 9.094 33.688 1.00 52.31 133 GLY A C 1
ATOM 1034 O O . GLY A 1 133 ? -22.299 8.578 33.047 1.00 52.31 133 GLY A O 1
ATOM 1035 N N . LYS A 1 134 ? -23.120 10.324 34.218 1.00 50.88 134 LYS A N 1
ATOM 1036 C CA . LYS A 1 134 ? -21.914 11.168 34.355 1.00 50.88 134 LYS A CA 1
ATOM 1037 C C . LYS A 1 134 ? -21.147 11.446 33.050 1.00 50.88 134 LYS A C 1
ATOM 1039 O O . LYS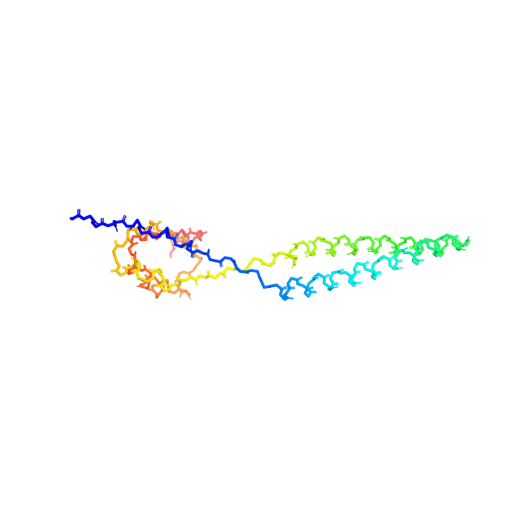 A 1 134 ? -20.021 10.995 32.864 1.00 50.88 134 LYS A O 1
ATOM 1044 N N . ILE A 1 135 ? -21.729 12.286 32.198 1.00 55.22 135 ILE A N 1
ATOM 1045 C CA . ILE A 1 135 ? -21.022 12.902 31.067 1.00 55.22 135 ILE A CA 1
ATOM 1046 C C . ILE A 1 135 ? -20.870 14.386 31.345 1.00 55.22 135 ILE A C 1
ATOM 1048 O O . ILE A 1 135 ? -21.862 15.064 31.621 1.00 55.22 135 ILE A O 1
ATOM 1052 N N . SER A 1 136 ? -19.638 14.883 31.278 1.00 55.03 136 SER A N 1
ATOM 1053 C CA . SER A 1 136 ? -19.379 16.316 31.297 1.00 55.03 136 SER A CA 1
ATOM 1054 C C . SER A 1 136 ? -19.237 16.796 29.848 1.00 55.03 136 SER A C 1
ATOM 1056 O O . SER A 1 136 ? -18.481 16.241 29.049 1.00 55.03 136 SER A O 1
ATOM 1058 N N . VAL A 1 137 ? -20.076 17.756 29.454 1.00 57.69 137 VAL A N 1
ATOM 1059 C CA . VAL A 1 137 ? -20.069 18.316 28.097 1.00 57.69 137 VAL A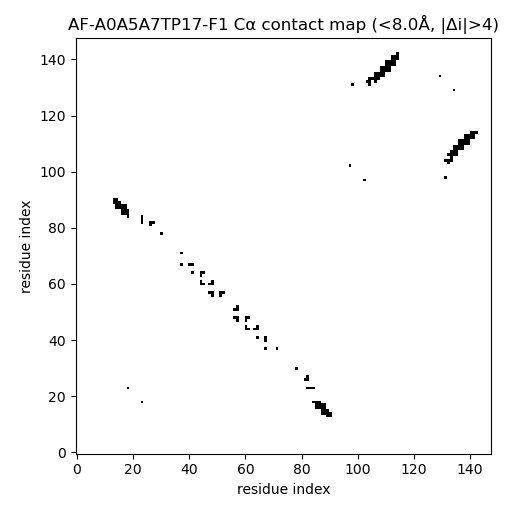 CA 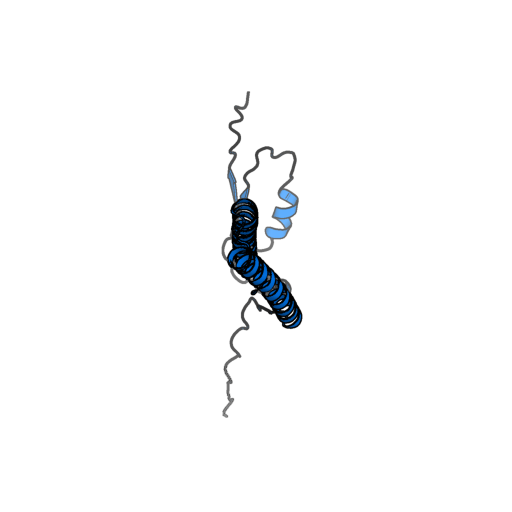1
ATOM 1060 C C . VAL A 1 137 ? -19.336 19.642 28.159 1.00 57.69 137 VAL A C 1
ATOM 1062 O O . VAL A 1 137 ? -19.782 20.567 28.837 1.00 57.69 137 VAL A O 1
ATOM 1065 N N . TYR A 1 138 ? -18.219 19.729 27.446 1.00 57.62 138 TYR A N 1
ATOM 1066 C CA . TYR A 1 138 ? -17.457 20.961 27.301 1.00 57.62 138 TYR A CA 1
ATOM 1067 C C . TYR A 1 138 ? -17.696 21.515 25.897 1.00 57.62 138 TYR A C 1
ATOM 1069 O O . TYR A 1 138 ? -17.411 20.858 24.895 1.00 57.62 138 TYR A O 1
ATOM 1077 N N . ILE A 1 139 ? -18.251 22.725 25.835 1.00 60.69 139 ILE A N 1
ATOM 1078 C CA . ILE A 1 139 ? -18.467 23.464 24.590 1.00 60.69 139 ILE A CA 1
ATOM 1079 C C . ILE A 1 139 ? -17.330 24.476 24.481 1.00 60.69 139 ILE A C 1
ATOM 1081 O O . ILE A 1 139 ? -17.177 25.319 25.365 1.00 60.69 139 ILE A O 1
ATOM 1085 N N . SER A 1 140 ? -16.529 24.374 23.422 1.00 59.62 140 SER A N 1
ATOM 1086 C CA . SER A 1 140 ? -15.490 25.356 23.114 1.00 59.62 140 SER A CA 1
ATOM 1087 C C . SER A 1 140 ? -15.860 26.068 21.830 1.00 59.62 140 SER A C 1
ATOM 1089 O O . SER A 1 140 ? -15.866 25.473 20.753 1.00 59.62 140 SER A O 1
ATOM 1091 N N . ASP A 1 141 ? -16.190 27.342 21.978 1.00 67.62 141 ASP A N 1
ATOM 1092 C CA . ASP A 1 141 ? -16.443 28.252 20.875 1.00 67.62 141 ASP A CA 1
ATOM 1093 C C . ASP A 1 141 ? -15.101 28.787 20.359 1.00 67.62 141 ASP A C 1
ATOM 1095 O O . ASP A 1 141 ? -14.442 29.585 21.022 1.00 67.62 141 ASP A O 1
ATOM 1099 N N . ASP A 1 142 ? -14.657 28.276 19.211 1.00 61.81 142 ASP A N 1
ATOM 1100 C CA . ASP A 1 142 ? -13.436 28.730 18.521 1.00 61.81 142 ASP A CA 1
ATOM 1101 C C . ASP A 1 142 ? -13.759 29.808 17.462 1.00 61.81 142 ASP A C 1
ATOM 1103 O O . ASP A 1 142 ? -12.882 30.302 16.749 1.00 61.81 142 ASP A O 1
ATOM 1107 N N . GLY A 1 143 ? -15.038 30.181 17.331 1.00 55.47 143 GLY A N 1
ATOM 1108 C CA . GLY A 1 143 ? -15.481 31.273 16.485 1.00 55.47 143 GLY A CA 1
ATOM 1109 C C . GLY A 1 143 ? -15.421 32.572 17.272 1.00 55.47 143 GLY A C 1
ATOM 1110 O O . GLY A 1 143 ? -16.324 32.863 18.040 1.00 55.47 143 GLY A O 1
ATOM 1111 N N . GLY A 1 144 ? -14.380 33.383 17.067 1.00 52.94 144 GLY A N 1
ATOM 1112 C CA . GLY A 1 144 ? -14.279 34.752 17.595 1.00 52.94 144 GLY A CA 1
ATOM 1113 C C . GLY A 1 144 ? -15.355 35.705 17.047 1.00 52.94 144 GLY A C 1
ATOM 1114 O O . GLY A 1 144 ? -15.034 36.700 16.401 1.00 52.94 144 GLY A O 1
ATOM 1115 N N . GLY A 1 145 ? -16.630 35.390 17.270 1.00 51.44 145 GLY A N 1
ATOM 1116 C CA . GLY A 1 145 ? -17.790 36.204 16.962 1.00 51.44 145 GLY A CA 1
ATOM 1117 C C . GLY A 1 145 ? -18.006 37.214 18.075 1.00 51.44 145 GLY A C 1
ATOM 1118 O O . GLY A 1 145 ? -18.666 36.937 19.072 1.00 51.44 145 GLY A O 1
ATOM 1119 N N . GLU A 1 146 ? -17.432 38.399 17.899 1.00 51.44 146 GLU A N 1
ATOM 1120 C CA . GLU A 1 146 ? -17.782 39.584 18.674 1.00 51.44 146 GLU A CA 1
ATOM 1121 C C . GLU A 1 146 ? -19.290 39.840 18.525 1.00 51.44 146 GLU A C 1
ATOM 1123 O O . GLU A 1 146 ? -19.772 40.224 17.458 1.00 51.44 146 GLU A O 1
ATOM 1128 N N . VAL A 1 147 ? -20.046 39.568 19.591 1.00 50.53 147 VAL A N 1
ATOM 1129 C CA . VAL A 1 147 ? -21.466 39.913 19.686 1.00 50.53 147 VAL A CA 1
ATOM 1130 C C . VAL A 1 147 ? -21.598 41.435 19.650 1.00 50.53 147 VAL A C 1
ATOM 1132 O O . VAL A 1 147 ? -21.127 42.132 20.549 1.00 50.53 147 VAL A O 1
ATOM 1135 N N . ARG A 1 148 ? -22.209 41.949 18.585 1.00 35.69 148 ARG A N 1
ATOM 1136 C CA . ARG A 1 148 ? -22.506 43.370 18.395 1.00 35.69 148 ARG A CA 1
ATOM 1137 C C . ARG A 1 148 ? -24.005 43.605 18.395 1.00 35.69 148 ARG A C 1
ATOM 1139 O O . ARG A 1 148 ? -24.723 42.745 17.840 1.00 35.69 148 ARG A O 1
#

InterPro domains:
  IPR005150 Cellulose synthase [PF03552] (108-145)

Nearest PDB structures (foldseek):
  4mtx-assembly1_A  TM=8.392E-01  e=3.071E+00  Arabidopsis thaliana
  4mtx-assembly2_C  TM=8.320E-01  e=4.528E+00  Arabidopsis thaliana
  5n5e-assembly1_e  TM=5.636E-01  e=3.496E+00  Pyrococcus furiosus COM1

pLDDT: mean 71.48, std 16.42, range [35.69, 95.69]